Protein AF-A0A7W0YL42-F1 (afdb_monomer)

Nearest PDB structures (foldseek):
  8cht-assembly4_D  TM=3.951E-01  e=3.576E+00  Homo sapiens
  8chv-assembly1_A  TM=3.930E-01  e=3.775E+00  Homo sapiens
  7fe3-assembly1_A  TM=2.368E-01  e=8.503E+00  Flavobacterium johnsoniae UW101

Mean predicted aligned error: 8.15 Å

pLDDT: mean 76.89, std 14.45, range [30.22, 94.69]

Sequence (174 aa):
PRLLAFDDALGCPVENALAALEWTGAVGILLDDDMLHAARLTSETAAAVIERKSQDGRRFVYLGPRLDAPPMDVFEGAILFDEPGVKAVEFSQRAHALAHFLRATAGAGALLALLGRRAPELRHLRRWLGPIIQELDGPRPLVAGWFAASSAGCVFSSADREPTYRYIEVGLES

Solvent-accessible surface area (backbone atoms only — not comparable to full-atom values): 9782 Å² total; per-residue (Å²): 81,72,65,79,64,93,65,88,87,44,41,28,49,54,70,44,34,49,55,51,57,50,52,38,33,75,75,65,76,48,56,55,81,24,20,46,40,32,41,31,33,46,95,88,52,56,35,37,24,33,40,38,84,50,98,93,41,64,34,16,34,22,38,23,62,64,70,96,59,78,78,72,64,82,87,62,49,49,80,78,44,82,54,93,70,36,32,26,38,35,17,76,43,62,66,59,21,49,50,55,48,36,68,76,49,74,48,65,38,42,50,42,40,72,71,44,100,63,43,44,38,41,47,38,48,65,66,45,48,58,64,56,55,70,74,48,98,58,90,46,24,41,71,40,63,52,58,45,97,61,35,32,37,40,35,26,39,48,80,56,98,56,95,48,74,48,78,48,73,52,59,68,86,129

Foldseek 3Di:
DDDDDPPVLAFAQVVQVLVVLVVCVVVVNADQQWFWFKWHGDPVWTWTWTWDQDPVGIKIKIKIFDDPDDPPDPPAWDWPDDDHGMTITIGPDPVSSVVVRCVRVVRTNMDGPPPDPTGDGNNQCNVAVVVQVVPDPDGFGWRDKDTDPFKIKTWTADSDPDGDIDIDIDGPDD

Radius of gyration: 16.1 Å; Cα contacts (8 Å, |Δi|>4): 341; chains: 1; bounding box: 41×34×49 Å

Structure (mmCIF, N/CA/C/O backbone):
data_AF-A0A7W0YL42-F1
#
_entry.id   AF-A0A7W0YL42-F1
#
loop_
_atom_site.group_PDB
_atom_site.id
_atom_site.type_symbol
_atom_site.label_atom_id
_atom_site.label_alt_id
_atom_site.label_comp_id
_atom_site.label_asym_id
_atom_site.label_entity_id
_atom_site.label_seq_id
_atom_site.pdbx_PDB_ins_code
_atom_site.Cartn_x
_atom_site.Cartn_y
_atom_site.Cartn_z
_atom_site.occupancy
_atom_site.B_iso_or_equiv
_atom_site.auth_seq_id
_atom_site.auth_comp_id
_atom_site.auth_asym_id
_atom_site.auth_atom_id
_atom_site.pdbx_PDB_model_num
ATOM 1 N N . PRO A 1 1 ? 3.113 12.289 -2.530 1.00 30.22 1 PRO A N 1
ATOM 2 C CA . PRO A 1 1 ? 3.614 11.280 -1.564 1.00 30.22 1 PRO A CA 1
ATOM 3 C C . PRO A 1 1 ? 5.056 10.872 -1.893 1.00 30.22 1 PRO A C 1
ATOM 5 O O . PRO A 1 1 ? 5.307 10.458 -3.016 1.00 30.22 1 PRO A O 1
ATOM 8 N N . ARG A 1 2 ? 5.998 11.037 -0.953 1.00 36.31 2 ARG A N 1
ATOM 9 C CA . ARG A 1 2 ? 7.322 10.399 -1.009 1.00 36.31 2 ARG A CA 1
ATOM 10 C C . ARG A 1 2 ? 7.935 10.364 0.390 1.00 36.31 2 ARG A C 1
ATOM 12 O O . ARG A 1 2 ? 7.903 11.380 1.073 1.00 36.31 2 ARG A O 1
ATOM 19 N N . LEU A 1 3 ? 8.490 9.216 0.759 1.00 32.12 3 LEU A N 1
ATOM 20 C CA . LEU A 1 3 ? 9.760 9.051 1.469 1.00 32.12 3 LEU A CA 1
ATOM 21 C C . LEU A 1 3 ? 10.273 7.679 1.006 1.00 32.12 3 LEU A C 1
ATOM 23 O O . LEU A 1 3 ? 9.634 6.670 1.286 1.00 32.12 3 LEU A O 1
ATOM 27 N N . LEU A 1 4 ? 11.339 7.674 0.201 1.00 41.81 4 LEU A N 1
ATOM 28 C CA . LEU A 1 4 ? 12.067 6.459 -0.170 1.00 41.81 4 LEU A CA 1
ATOM 29 C C . LEU A 1 4 ? 13.031 6.113 0.968 1.00 41.81 4 LEU A C 1
ATOM 31 O O . LEU A 1 4 ? 13.615 7.020 1.567 1.00 41.81 4 LEU A O 1
ATOM 35 N N . ALA A 1 5 ? 13.222 4.823 1.237 1.00 33.94 5 ALA A N 1
ATOM 36 C CA . ALA A 1 5 ? 14.422 4.375 1.931 1.00 33.94 5 ALA A CA 1
ATOM 37 C C . ALA A 1 5 ? 15.628 4.562 0.992 1.00 33.94 5 ALA A C 1
ATOM 39 O O . ALA A 1 5 ? 15.501 4.391 -0.215 1.00 33.94 5 ALA A O 1
ATOM 40 N N . PHE A 1 6 ? 16.776 4.938 1.556 1.00 36.75 6 PHE A N 1
ATOM 41 C CA . PHE A 1 6 ? 17.991 5.390 0.859 1.00 36.75 6 PHE A CA 1
ATOM 42 C C . PHE A 1 6 ? 18.640 4.350 -0.080 1.00 36.75 6 PHE A C 1
ATOM 44 O O . PHE A 1 6 ? 19.539 4.706 -0.835 1.00 36.75 6 PHE A O 1
ATOM 51 N N . ASP A 1 7 ? 18.191 3.092 -0.065 1.00 44.59 7 ASP A N 1
ATOM 52 C CA . ASP A 1 7 ? 18.700 2.053 -0.963 1.00 44.59 7 ASP A CA 1
ATOM 53 C C . ASP A 1 7 ? 17.773 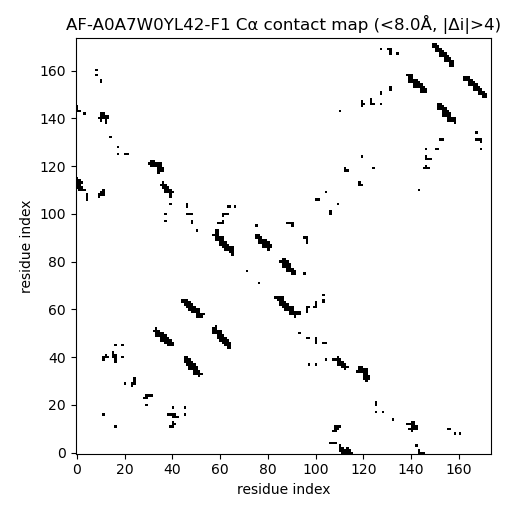1.903 -2.185 1.00 44.59 7 ASP A C 1
ATOM 55 O O . ASP A 1 7 ? 16.777 1.175 -2.175 1.00 44.59 7 ASP A O 1
ATOM 59 N N . ASP A 1 8 ? 18.098 2.664 -3.233 1.00 45.44 8 ASP A N 1
ATOM 60 C CA . ASP A 1 8 ? 17.352 2.868 -4.490 1.00 45.44 8 ASP A CA 1
ATOM 61 C C . ASP A 1 8 ? 17.235 1.606 -5.386 1.00 45.44 8 ASP A C 1
ATOM 63 O O . ASP A 1 8 ? 16.807 1.689 -6.535 1.00 45.44 8 ASP A O 1
ATOM 67 N N . ALA A 1 9 ? 17.576 0.416 -4.876 1.00 49.56 9 ALA A N 1
ATOM 68 C CA . ALA A 1 9 ? 17.421 -0.863 -5.579 1.00 49.56 9 ALA A CA 1
ATOM 69 C C . ALA A 1 9 ? 16.064 -1.564 -5.322 1.00 49.56 9 ALA A C 1
ATOM 71 O O . ALA A 1 9 ? 15.801 -2.621 -5.894 1.00 49.56 9 ALA A O 1
ATOM 72 N N . LEU A 1 10 ? 15.205 -1.018 -4.449 1.00 57.97 10 LEU A N 1
ATOM 73 C CA . LEU A 1 10 ? 14.051 -1.730 -3.872 1.00 57.97 10 LEU A CA 1
ATOM 74 C C . LEU A 1 10 ? 12.746 -0.915 -3.934 1.00 57.97 10 LEU A C 1
ATOM 76 O O . LEU A 1 10 ? 12.130 -0.628 -2.905 1.00 57.97 10 LEU A O 1
ATOM 80 N N . GLY A 1 11 ? 12.291 -0.526 -5.127 1.00 58.28 11 GLY A N 1
ATOM 81 C CA . GLY A 1 11 ? 10.903 -0.062 -5.276 1.00 58.28 11 GLY A CA 1
ATOM 82 C C . GLY A 1 11 ? 9.885 -1.174 -4.953 1.00 58.28 11 GLY A C 1
ATOM 83 O O . GLY A 1 11 ? 10.240 -2.327 -4.706 1.00 58.28 11 GLY A O 1
ATOM 84 N N . CYS A 1 12 ? 8.594 -0.841 -4.932 1.00 66.25 12 CYS A N 1
ATOM 85 C CA . CYS A 1 12 ? 7.553 -1.802 -4.546 1.00 66.25 12 CYS A CA 1
ATOM 86 C C . CYS A 1 12 ? 7.215 -2.768 -5.704 1.00 66.25 12 CYS A C 1
ATOM 88 O O . CYS A 1 12 ? 6.941 -2.278 -6.806 1.00 66.25 12 CYS A O 1
ATOM 90 N N . PRO A 1 13 ? 7.191 -4.105 -5.495 1.00 68.06 13 PRO A N 1
ATOM 91 C CA . PRO A 1 13 ? 6.757 -5.064 -6.512 1.00 68.06 13 PRO A CA 1
ATOM 92 C C . PRO A 1 13 ? 5.223 -5.043 -6.629 1.00 68.06 13 PRO A C 1
ATOM 94 O O . PRO A 1 13 ? 4.507 -5.751 -5.919 1.00 68.06 13 PRO A O 1
ATOM 97 N N . VAL A 1 14 ? 4.712 -4.178 -7.508 1.00 67.94 14 VAL A N 1
ATOM 98 C CA . VAL A 1 14 ? 3.285 -3.803 -7.570 1.00 67.94 14 VAL A CA 1
ATOM 99 C C . VAL A 1 14 ? 2.357 -4.971 -7.903 1.00 67.94 14 VAL A C 1
ATOM 101 O O . VAL A 1 14 ? 1.228 -4.999 -7.428 1.00 67.94 14 VAL A O 1
ATOM 104 N N . GLU A 1 15 ? 2.812 -5.957 -8.668 1.00 66.44 15 GLU A N 1
ATOM 105 C CA . GLU A 1 15 ? 2.007 -7.136 -9.019 1.00 66.44 15 GLU A CA 1
ATOM 106 C C . GLU A 1 15 ? 1.570 -7.907 -7.761 1.00 66.44 15 GLU A C 1
ATOM 108 O O . GLU A 1 15 ? 0.381 -8.152 -7.547 1.00 66.44 15 GLU A O 1
ATOM 113 N N . ASN A 1 16 ? 2.517 -8.167 -6.853 1.00 61.38 16 ASN A N 1
ATOM 114 C CA . ASN A 1 16 ? 2.242 -8.784 -5.551 1.00 61.38 16 ASN A CA 1
ATOM 115 C C . ASN A 1 16 ? 1.389 -7.863 -4.667 1.00 61.38 16 ASN A C 1
ATOM 117 O O . ASN A 1 16 ? 0.578 -8.324 -3.861 1.00 61.38 16 ASN A O 1
ATOM 121 N N . ALA A 1 17 ? 1.557 -6.550 -4.833 1.00 62.75 17 ALA A N 1
ATOM 122 C CA . ALA A 1 17 ? 0.775 -5.553 -4.126 1.00 62.75 17 ALA A CA 1
ATOM 123 C C . ALA A 1 17 ? -0.703 -5.562 -4.518 1.00 62.75 17 ALA A C 1
ATOM 125 O O . ALA A 1 17 ? -1.584 -5.516 -3.661 1.00 62.75 17 ALA A O 1
ATOM 126 N N . LEU A 1 18 ? -0.989 -5.666 -5.809 1.00 65.38 18 LEU A N 1
ATOM 127 C CA . LEU A 1 18 ? -2.354 -5.692 -6.301 1.00 65.38 18 LEU A CA 1
ATOM 128 C C . LEU A 1 18 ? -3.071 -6.972 -5.856 1.00 65.38 18 LEU A C 1
ATOM 130 O O . LEU A 1 18 ? -4.138 -6.881 -5.252 1.00 65.38 18 LEU A O 1
ATOM 134 N N . ALA A 1 19 ? -2.435 -8.135 -6.026 1.00 61.62 19 ALA A N 1
ATOM 135 C CA . ALA A 1 19 ? -3.014 -9.422 -5.640 1.00 61.62 19 ALA A CA 1
ATOM 136 C C . ALA A 1 19 ? -3.382 -9.482 -4.143 1.00 61.62 19 ALA A C 1
ATOM 138 O O . ALA A 1 19 ? -4.457 -9.954 -3.769 1.00 61.62 19 ALA A O 1
ATOM 139 N N . ALA A 1 20 ? -2.526 -8.945 -3.268 1.00 61.09 20 ALA A N 1
ATOM 140 C CA . ALA A 1 20 ? -2.810 -8.893 -1.837 1.00 61.09 20 ALA A CA 1
ATOM 141 C C . ALA A 1 20 ? -3.942 -7.905 -1.488 1.00 61.09 20 ALA A C 1
ATOM 143 O O . ALA A 1 20 ? -4.775 -8.202 -0.627 1.00 61.09 20 ALA A O 1
ATOM 144 N N . LEU A 1 21 ? -4.021 -6.746 -2.154 1.00 67.25 21 LEU A N 1
ATOM 145 C CA . LEU A 1 21 ? -5.122 -5.787 -1.969 1.00 67.25 21 LEU A CA 1
ATOM 146 C C . LEU A 1 21 ? -6.466 -6.321 -2.486 1.00 67.25 21 LEU A C 1
ATOM 148 O O . LEU A 1 21 ? -7.518 -5.973 -1.942 1.00 67.25 21 LEU A O 1
ATOM 152 N N . GLU A 1 22 ? -6.449 -7.143 -3.530 1.00 68.19 22 GLU A N 1
ATOM 153 C CA . GLU A 1 22 ? -7.633 -7.811 -4.072 1.00 68.19 22 GLU A CA 1
ATOM 154 C C . GLU A 1 22 ? -8.118 -8.922 -3.141 1.00 68.19 22 GLU A C 1
ATOM 156 O O . GLU A 1 22 ? -9.288 -8.927 -2.756 1.00 68.19 22 GLU A O 1
ATOM 161 N N . TRP A 1 23 ? -7.215 -9.800 -2.689 1.00 61.41 23 TRP A N 1
ATOM 162 C CA . TRP A 1 23 ? -7.553 -10.873 -1.751 1.00 61.41 23 TRP A CA 1
ATOM 163 C C . TRP A 1 23 ? -8.128 -10.328 -0.438 1.00 61.41 23 TRP A C 1
ATOM 165 O O . TRP A 1 23 ? -9.189 -10.762 0.006 1.00 61.41 23 TRP A O 1
ATOM 175 N N . THR A 1 24 ? -7.478 -9.320 0.152 1.00 65.62 24 THR A N 1
ATOM 176 C CA . THR A 1 24 ? -7.956 -8.671 1.389 1.00 65.62 24 THR A CA 1
ATOM 177 C C . THR A 1 24 ? -9.284 -7.930 1.209 1.00 65.62 24 THR A C 1
ATOM 179 O O . THR A 1 24 ? -10.049 -7.805 2.167 1.00 65.62 24 THR A O 1
ATOM 182 N N . GLY A 1 25 ? -9.586 -7.464 -0.007 1.00 68.44 25 GLY A N 1
ATOM 183 C CA . GLY A 1 25 ? -10.913 -6.968 -0.368 1.00 68.44 25 GLY A CA 1
ATOM 184 C C . GLY A 1 25 ? -11.958 -8.084 -0.391 1.00 68.44 25 GLY A C 1
ATOM 185 O O . GLY A 1 25 ? -13.022 -7.936 0.203 1.00 68.44 25 GLY A O 1
ATOM 186 N N . ALA A 1 26 ? -11.635 -9.226 -1.005 1.00 62.84 26 ALA A N 1
ATOM 187 C CA . ALA A 1 26 ? -12.538 -10.372 -1.113 1.00 62.84 26 ALA A CA 1
ATOM 188 C C . ALA A 1 26 ? -12.928 -10.971 0.251 1.00 62.84 26 ALA A C 1
ATOM 190 O O . ALA A 1 26 ? -14.069 -11.390 0.430 1.00 62.84 26 ALA A O 1
ATOM 191 N N . VAL A 1 27 ? -12.016 -10.966 1.231 1.00 67.50 27 VAL A N 1
ATOM 192 C CA . VAL A 1 27 ? -12.299 -11.420 2.608 1.00 67.50 27 VAL A CA 1
ATOM 193 C C . VAL A 1 27 ? -12.904 -10.330 3.509 1.00 67.50 27 VAL A C 1
ATOM 195 O O . VAL A 1 27 ? -13.103 -10.554 4.700 1.00 67.50 27 VAL A O 1
ATOM 198 N N . GLY A 1 28 ? -13.201 -9.143 2.967 1.00 72.75 28 GLY A N 1
ATOM 199 C CA . GLY A 1 28 ? -13.890 -8.059 3.679 1.00 72.75 28 GLY A CA 1
ATOM 200 C C . GLY A 1 28 ? -13.025 -7.258 4.658 1.00 72.75 28 GLY A C 1
ATOM 201 O O . GLY A 1 28 ? -13.554 -6.454 5.424 1.00 72.75 28 GLY A O 1
ATOM 202 N N . ILE A 1 29 ? -11.701 -7.441 4.642 1.00 76.81 29 ILE A N 1
ATOM 203 C CA . ILE A 1 29 ? -10.782 -6.703 5.522 1.00 76.81 29 ILE A CA 1
ATOM 204 C C . ILE A 1 29 ? -10.611 -5.261 5.025 1.00 76.81 29 ILE A C 1
ATOM 206 O O . ILE A 1 29 ? -10.634 -4.327 5.832 1.00 76.81 29 ILE A O 1
ATOM 210 N N . LEU A 1 30 ? -10.474 -5.070 3.707 1.00 83.62 30 LEU A N 1
ATOM 211 C CA . LEU A 1 30 ? -10.271 -3.764 3.072 1.00 83.62 30 LEU A CA 1
ATOM 212 C C . LEU A 1 30 ? -11.489 -3.322 2.254 1.00 83.62 30 LEU A C 1
ATOM 214 O O . LEU A 1 30 ? -11.890 -4.005 1.310 1.00 83.62 30 LEU A O 1
ATOM 218 N N . LEU A 1 31 ? -12.018 -2.138 2.560 1.00 87.50 31 LEU A N 1
ATOM 219 C CA . LEU A 1 31 ? -13.160 -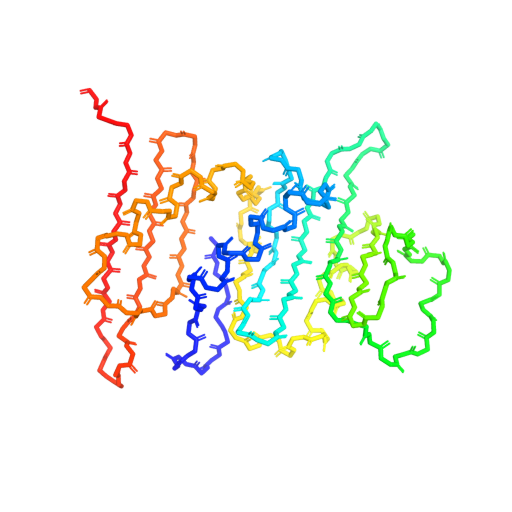1.535 1.874 1.00 87.50 31 LEU A CA 1
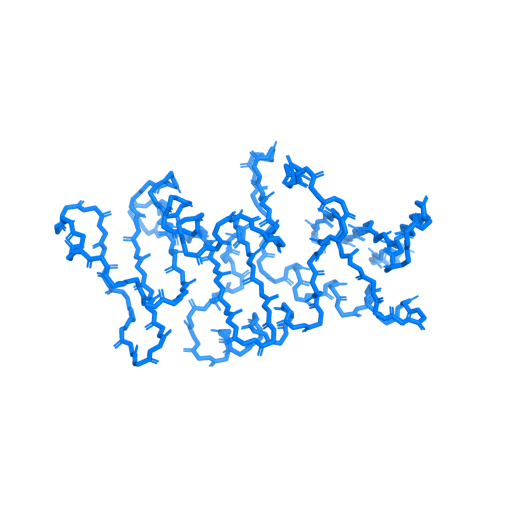ATOM 220 C C . LEU A 1 31 ? -12.696 -0.549 0.795 1.00 87.50 31 LEU A C 1
ATOM 222 O O . LEU A 1 31 ? -11.629 0.047 0.894 1.00 87.50 31 LEU A O 1
ATOM 226 N N . ASP A 1 32 ? -13.521 -0.335 -0.227 1.00 88.50 32 ASP A N 1
ATOM 227 C CA . ASP A 1 32 ? -13.202 0.557 -1.354 1.00 88.50 32 ASP A CA 1
ATOM 228 C C . ASP A 1 32 ? -12.913 2.008 -0.942 1.00 88.50 32 ASP A C 1
ATOM 230 O O . ASP A 1 32 ? -12.076 2.682 -1.552 1.00 88.50 32 ASP A O 1
ATOM 234 N N . ASP A 1 33 ? -13.588 2.459 0.112 1.00 90.62 33 ASP A N 1
ATOM 235 C CA . ASP A 1 33 ? -13.532 3.819 0.645 1.00 90.62 33 ASP A CA 1
ATOM 236 C C . ASP A 1 33 ? -12.395 4.013 1.663 1.00 90.62 33 ASP A C 1
ATOM 238 O O . ASP A 1 33 ? -12.172 5.131 2.140 1.00 90.62 33 ASP A O 1
ATOM 242 N N . ASP A 1 34 ? -11.671 2.942 2.003 1.00 91.00 34 ASP A N 1
ATOM 243 C CA . ASP A 1 34 ? -10.505 3.030 2.873 1.00 91.00 34 ASP A CA 1
ATOM 244 C C . ASP A 1 34 ? -9.371 3.782 2.160 1.00 91.00 34 ASP A C 1
ATOM 246 O O . ASP A 1 34 ? -9.136 3.624 0.958 1.00 91.00 34 ASP A O 1
ATOM 250 N N . MET A 1 35 ? -8.633 4.602 2.910 1.00 90.88 35 MET A N 1
ATOM 251 C CA . MET A 1 35 ? -7.516 5.389 2.378 1.00 90.88 35 MET A CA 1
ATOM 252 C C . MET A 1 35 ? -6.183 4.717 2.724 1.00 90.88 35 MET A C 1
ATOM 254 O O . MET A 1 35 ? -5.895 4.502 3.900 1.00 90.88 35 MET A O 1
ATOM 258 N N . LEU A 1 36 ? -5.344 4.416 1.729 1.00 87.94 36 LEU A N 1
ATOM 259 C CA . LEU A 1 36 ? -4.089 3.681 1.933 1.00 87.94 36 LEU A CA 1
ATOM 260 C C . LEU A 1 36 ? -2.940 4.601 2.370 1.00 87.94 36 LEU A C 1
ATOM 262 O O . LEU A 1 36 ? -2.437 5.416 1.595 1.00 87.94 36 LEU A O 1
ATOM 266 N N . HIS A 1 37 ? -2.487 4.444 3.612 1.00 87.44 37 HIS A N 1
ATOM 267 C CA . HIS A 1 37 ? -1.404 5.236 4.203 1.00 87.44 37 HIS A CA 1
ATOM 268 C C . HIS A 1 37 ? -0.032 4.596 4.075 1.00 87.44 37 HIS A C 1
ATOM 270 O O . HIS A 1 37 ? 0.958 5.315 3.932 1.00 87.44 37 HIS A O 1
ATOM 276 N N . ALA A 1 38 ? 0.024 3.272 4.146 1.00 85.06 38 ALA A N 1
ATOM 277 C CA . ALA A 1 38 ? 1.246 2.509 3.978 1.00 85.06 38 ALA A CA 1
ATOM 278 C C . ALA A 1 38 ? 0.932 1.152 3.357 1.00 85.06 38 ALA A C 1
ATOM 280 O O . ALA A 1 38 ? -0.090 0.555 3.687 1.00 85.06 38 ALA A O 1
ATOM 281 N N . ALA A 1 39 ? 1.816 0.655 2.502 1.00 82.19 39 ALA A N 1
ATOM 282 C CA . ALA A 1 39 ? 1.767 -0.720 2.031 1.00 82.19 39 ALA A CA 1
ATOM 283 C C . ALA A 1 39 ? 3.174 -1.240 1.771 1.00 82.19 39 ALA A C 1
ATOM 285 O O . ALA A 1 39 ? 4.019 -0.538 1.217 1.00 82.19 39 ALA A O 1
ATOM 286 N N . ARG A 1 40 ? 3.410 -2.489 2.155 1.00 78.44 40 ARG A N 1
ATOM 287 C CA . ARG A 1 40 ? 4.551 -3.285 1.720 1.00 78.44 40 ARG A CA 1
ATOM 288 C C . ARG A 1 40 ? 4.017 -4.661 1.409 1.00 78.44 40 ARG A C 1
ATOM 290 O O . ARG A 1 40 ? 3.527 -5.352 2.296 1.00 78.44 40 ARG A O 1
ATOM 297 N N . LEU A 1 41 ? 4.109 -5.035 0.150 1.00 68.06 41 LEU A N 1
ATOM 298 C CA . LEU A 1 41 ? 3.557 -6.279 -0.339 1.00 68.06 41 LEU A CA 1
ATOM 299 C C . LEU A 1 41 ? 4.696 -6.992 -1.057 1.00 68.06 41 LEU A C 1
ATOM 301 O O . LEU A 1 41 ? 5.326 -6.435 -1.950 1.00 68.06 41 LEU A O 1
ATOM 305 N N . THR A 1 42 ? 5.037 -8.172 -0.558 1.00 63.19 42 THR A N 1
ATOM 306 C CA . THR A 1 42 ? 6.091 -9.044 -1.083 1.00 63.19 42 THR A CA 1
ATOM 307 C C . THR A 1 42 ? 5.462 -10.377 -1.477 1.00 63.19 42 THR A C 1
ATOM 309 O O . THR A 1 42 ? 4.286 -10.604 -1.203 1.00 63.19 42 THR A O 1
ATOM 312 N N . SER A 1 43 ? 6.227 -11.266 -2.106 1.00 56.88 43 SER A N 1
ATOM 313 C CA . SER A 1 43 ? 5.755 -12.615 -2.447 1.00 56.88 43 SER A CA 1
ATOM 314 C C . SER A 1 43 ? 5.394 -13.463 -1.220 1.00 56.88 43 SER A C 1
ATOM 316 O O . SER A 1 43 ? 4.605 -14.392 -1.340 1.00 56.88 43 SER A O 1
ATOM 318 N N . GLU A 1 44 ? 5.962 -13.155 -0.050 1.00 58.62 44 GLU A N 1
ATOM 319 C CA . GLU A 1 44 ? 5.835 -13.980 1.162 1.00 58.62 44 GLU A CA 1
ATOM 320 C C . GLU A 1 44 ? 5.026 -13.308 2.275 1.00 58.62 44 GLU A C 1
ATOM 322 O O . GLU A 1 44 ? 4.388 -13.980 3.081 1.00 58.62 44 GLU A O 1
ATOM 327 N N . THR A 1 45 ? 5.056 -11.975 2.349 1.00 60.44 45 THR A N 1
ATOM 328 C CA . THR A 1 45 ? 4.392 -11.214 3.414 1.00 60.44 45 THR A CA 1
ATOM 329 C C . THR A 1 45 ? 3.753 -9.937 2.891 1.00 60.44 45 THR A C 1
ATOM 331 O O . THR A 1 45 ? 4.280 -9.258 2.002 1.00 60.44 45 THR A O 1
A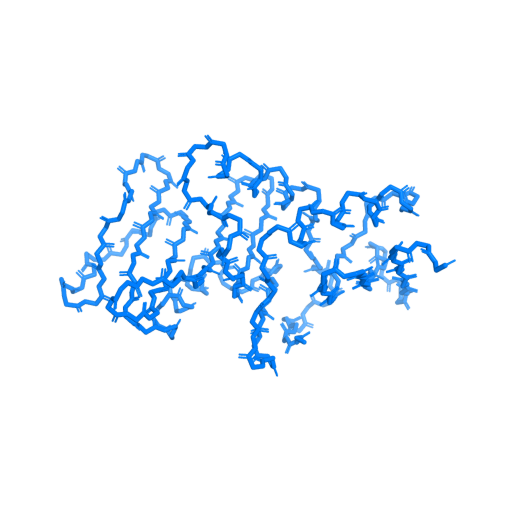TOM 334 N N . ALA A 1 46 ? 2.622 -9.589 3.495 1.00 74.75 46 ALA A N 1
ATOM 335 C CA . ALA A 1 46 ? 1.860 -8.394 3.196 1.00 74.75 46 ALA A CA 1
ATOM 336 C C . ALA A 1 46 ? 1.649 -7.580 4.473 1.00 74.75 46 ALA A C 1
ATOM 338 O O . ALA A 1 46 ? 1.276 -8.134 5.504 1.00 74.75 46 ALA A O 1
ATOM 339 N N . ALA A 1 47 ? 1.872 -6.271 4.399 1.00 81.69 47 ALA A N 1
ATOM 340 C CA . ALA A 1 47 ? 1.500 -5.328 5.439 1.00 81.69 47 ALA A CA 1
ATOM 341 C C . ALA A 1 47 ? 0.870 -4.073 4.823 1.00 81.69 47 ALA A C 1
ATOM 343 O O . ALA A 1 47 ? 1.296 -3.608 3.763 1.00 81.69 47 ALA A O 1
ATOM 344 N N . ALA A 1 48 ? -0.117 -3.498 5.502 1.00 87.19 48 ALA A N 1
ATOM 345 C CA . ALA A 1 48 ? -0.789 -2.275 5.095 1.00 87.19 48 ALA A CA 1
ATOM 346 C C . ALA A 1 48 ? -1.248 -1.449 6.303 1.00 87.19 48 ALA A C 1
ATOM 348 O O . ALA A 1 48 ? -1.513 -1.981 7.380 1.00 87.19 48 ALA A O 1
ATOM 349 N N . VAL A 1 49 ? -1.369 -0.138 6.097 1.00 89.12 49 VAL A N 1
ATOM 350 C CA . VAL A 1 49 ? -2.064 0.781 7.001 1.00 89.12 49 VAL A CA 1
ATOM 351 C C . VAL A 1 49 ? -3.129 1.511 6.211 1.00 89.12 49 VAL A C 1
ATOM 353 O O . VAL A 1 49 ? -2.802 2.207 5.247 1.00 89.12 49 VAL A O 1
ATOM 356 N N . ILE A 1 50 ? -4.379 1.398 6.646 1.00 91.00 50 ILE A N 1
ATOM 357 C CA . ILE A 1 50 ? -5.500 2.129 6.056 1.00 91.00 50 ILE A CA 1
ATOM 358 C C . ILE A 1 50 ? -6.148 3.077 7.056 1.00 91.00 50 ILE A C 1
ATOM 360 O O . ILE A 1 50 ? -6.060 2.882 8.264 1.00 91.00 50 ILE A O 1
ATOM 364 N N . GLU A 1 51 ? -6.787 4.121 6.547 1.00 92.81 51 GLU A N 1
ATOM 365 C CA . GLU A 1 51 ? -7.698 4.981 7.294 1.00 92.81 51 GLU A CA 1
ATOM 366 C C . GLU A 1 51 ? -9.125 4.670 6.865 1.00 92.81 51 GLU A C 1
ATOM 368 O O . GLU A 1 51 ? -9.457 4.775 5.684 1.00 92.81 51 GLU A O 1
ATOM 373 N N . ARG A 1 52 ? -9.961 4.344 7.848 1.00 91.81 52 ARG A N 1
ATOM 374 C CA . ARG A 1 52 ? -11.390 4.112 7.693 1.00 91.81 52 ARG A CA 1
ATOM 375 C C . ARG A 1 52 ? -12.167 5.229 8.372 1.00 91.81 52 ARG A C 1
ATOM 377 O O . ARG A 1 52 ? -11.880 5.612 9.509 1.00 91.81 52 ARG A O 1
ATOM 384 N N . LYS A 1 53 ? -13.176 5.755 7.682 1.00 89.50 53 LYS A N 1
ATOM 385 C CA . LYS A 1 53 ? -14.145 6.672 8.291 1.00 89.50 53 LYS A CA 1
ATOM 386 C C . LYS A 1 53 ? -15.186 5.856 9.054 1.00 89.50 53 LYS A C 1
ATOM 388 O O . LYS A 1 53 ? -15.772 4.935 8.496 1.00 89.50 53 LYS A O 1
ATOM 393 N N . SER A 1 54 ? -15.426 6.220 10.307 1.00 82.94 54 SER A N 1
ATOM 394 C CA . SER A 1 54 ? -16.471 5.653 11.162 1.00 82.94 54 SER A CA 1
ATOM 395 C C . SER A 1 54 ? -17.351 6.767 11.736 1.00 82.94 54 SER A C 1
ATOM 397 O O . SER A 1 54 ? -17.025 7.951 11.602 1.00 82.94 54 SER A O 1
ATOM 399 N N . GLN A 1 55 ? -18.454 6.394 12.390 1.00 80.81 55 GLN A N 1
ATOM 400 C CA . GLN A 1 55 ? -19.327 7.347 13.089 1.00 80.81 55 GLN A CA 1
ATOM 401 C C . GLN A 1 55 ? -18.577 8.109 14.197 1.00 80.81 55 GLN A C 1
ATOM 403 O O . GLN A 1 55 ? -18.808 9.301 14.377 1.00 80.81 55 GLN A O 1
ATOM 408 N N . ASP A 1 56 ? -17.600 7.463 14.842 1.00 82.12 56 ASP A N 1
ATOM 409 C CA . ASP A 1 56 ? -16.787 8.030 15.928 1.00 82.12 56 ASP A CA 1
ATOM 410 C C . ASP A 1 56 ? -15.532 8.772 15.434 1.00 82.12 56 ASP A C 1
ATOM 412 O O . ASP A 1 56 ? -14.637 9.108 16.210 1.00 82.12 56 ASP A O 1
ATOM 416 N N . GLY A 1 57 ? -15.427 9.006 14.123 1.00 85.88 57 GLY A N 1
ATOM 417 C CA . GLY A 1 57 ? -14.277 9.644 13.494 1.00 85.88 57 GLY A CA 1
ATOM 418 C C . GLY A 1 57 ? -13.394 8.669 12.719 1.00 85.88 57 GLY A C 1
ATOM 419 O O . GLY A 1 57 ? -13.843 7.639 12.213 1.00 85.88 57 GLY A O 1
ATOM 420 N N . ARG A 1 58 ? -12.126 9.040 12.539 1.00 89.88 58 ARG A N 1
ATOM 421 C CA . ARG A 1 58 ? -11.175 8.284 11.713 1.00 89.88 58 ARG A CA 1
ATOM 422 C C . ARG A 1 58 ? -10.513 7.192 12.541 1.00 89.88 58 ARG A C 1
ATOM 424 O O . ARG A 1 58 ? -10.031 7.462 13.638 1.00 89.88 58 ARG A O 1
ATOM 431 N N . ARG A 1 59 ? -10.451 5.991 11.981 1.00 91.56 59 ARG A N 1
ATOM 432 C CA . ARG A 1 59 ? -9.763 4.834 12.552 1.00 91.56 59 ARG A CA 1
ATOM 433 C C . ARG A 1 59 ? -8.650 4.396 11.619 1.00 91.56 59 ARG A C 1
ATOM 435 O O . ARG A 1 59 ? -8.800 4.478 10.403 1.00 91.56 59 ARG A O 1
ATOM 442 N N . PHE A 1 60 ? -7.532 3.963 12.184 1.00 90.31 60 PHE A N 1
ATOM 443 C CA . PHE A 1 60 ? -6.358 3.556 11.420 1.00 90.31 60 PHE A CA 1
ATOM 444 C C . PHE A 1 60 ? -6.093 2.080 11.657 1.00 90.31 60 PHE A C 1
ATOM 446 O O . PHE A 1 60 ? -5.805 1.688 12.779 1.00 90.31 60 PHE A O 1
ATOM 453 N N . VAL A 1 61 ? -6.188 1.263 10.617 1.00 89.44 61 VAL A N 1
ATOM 454 C CA . VAL A 1 61 ? -6.032 -0.187 10.736 1.00 89.44 61 VAL A CA 1
ATOM 455 C C . VAL A 1 61 ? -4.671 -0.580 10.195 1.00 89.44 61 VAL A C 1
ATOM 457 O O . VAL A 1 61 ? -4.377 -0.323 9.030 1.00 89.44 61 VAL A O 1
ATOM 460 N N . TYR A 1 62 ? -3.851 -1.203 11.035 1.00 89.00 62 TYR A N 1
ATOM 461 C CA . TYR A 1 62 ? -2.698 -1.977 10.595 1.00 89.00 62 TYR A CA 1
ATOM 462 C C . TYR A 1 62 ? -3.160 -3.396 10.273 1.00 89.00 62 TYR A C 1
ATOM 464 O O . TYR A 1 62 ? -3.833 -4.016 11.090 1.00 89.00 62 TYR A O 1
ATOM 472 N N . LEU A 1 63 ? -2.761 -3.910 9.116 1.00 87.06 63 LEU A N 1
ATOM 473 C CA . LEU A 1 63 ? -2.868 -5.310 8.727 1.00 87.06 63 LEU A CA 1
ATOM 474 C C . LEU A 1 63 ? -1.459 -5.802 8.417 1.00 87.06 63 LEU A C 1
ATOM 476 O O . LEU A 1 63 ? -0.765 -5.161 7.634 1.00 87.06 63 LEU A O 1
ATOM 480 N N . GLY A 1 64 ? -1.027 -6.924 8.980 1.00 84.06 64 GLY A N 1
ATOM 481 C CA . GLY A 1 64 ? 0.266 -7.495 8.616 1.00 84.06 64 GLY A CA 1
ATOM 482 C C . GLY A 1 64 ? 0.673 -8.686 9.471 1.00 84.06 64 GLY A C 1
ATOM 483 O O . GLY A 1 64 ? -0.173 -9.233 10.182 1.00 84.06 64 GLY A O 1
ATOM 484 N N . PRO A 1 65 ? 1.947 -9.112 9.419 1.00 79.81 65 PRO A N 1
ATOM 485 C CA . PRO A 1 65 ? 2.401 -10.269 10.169 1.00 79.81 65 PRO A CA 1
ATOM 486 C C . PRO A 1 65 ? 2.205 -10.074 11.669 1.00 79.81 65 PRO A C 1
ATOM 488 O O . PRO A 1 65 ? 2.263 -8.953 12.199 1.00 79.81 65 PRO A O 1
ATOM 491 N N . ARG A 1 66 ? 1.999 -11.197 12.359 1.00 76.81 66 ARG A N 1
ATOM 492 C CA . ARG A 1 66 ? 2.048 -11.234 13.819 1.00 76.81 66 ARG A CA 1
ATOM 493 C C . ARG A 1 66 ? 3.453 -10.841 14.260 1.00 76.81 66 ARG A C 1
ATOM 495 O O . ARG A 1 66 ? 4.435 -11.419 13.812 1.00 76.81 66 ARG A O 1
ATOM 502 N N . LEU A 1 67 ? 3.533 -9.834 15.120 1.00 71.31 67 LEU A N 1
ATOM 503 C CA . LEU A 1 67 ? 4.773 -9.461 15.782 1.00 71.31 67 LEU A CA 1
ATOM 504 C C . LEU A 1 67 ? 4.867 -10.257 17.082 1.00 71.31 67 LEU A C 1
ATOM 506 O O . LEU A 1 67 ? 3.932 -10.198 17.878 1.00 71.31 67 LEU A O 1
ATOM 510 N N . ASP A 1 68 ? 6.000 -10.911 17.338 1.00 61.88 68 ASP A N 1
ATOM 511 C CA . ASP A 1 68 ? 6.275 -11.662 18.582 1.00 61.88 68 ASP A CA 1
ATOM 512 C C . ASP A 1 68 ? 6.472 -10.747 19.816 1.00 61.88 68 ASP A C 1
ATOM 514 O O . ASP A 1 68 ? 7.111 -11.098 20.805 1.00 61.88 68 ASP A O 1
ATOM 518 N N . ALA A 1 69 ? 5.961 -9.519 19.745 1.00 52.91 69 ALA A N 1
ATOM 519 C CA . ALA A 1 69 ? 6.078 -8.499 20.770 1.00 52.91 69 ALA A CA 1
ATOM 520 C C . ALA A 1 69 ? 5.163 -8.795 21.969 1.00 52.91 69 ALA A C 1
ATOM 522 O O . ALA A 1 69 ? 4.112 -9.415 21.778 1.00 52.91 69 ALA A O 1
ATOM 523 N N . PRO A 1 70 ? 5.488 -8.278 23.175 1.00 47.44 70 PRO A N 1
ATOM 524 C CA . PRO A 1 70 ? 4.538 -8.285 24.279 1.00 47.44 70 PRO A CA 1
ATOM 525 C C . PRO A 1 70 ? 3.199 -7.699 23.804 1.00 47.44 70 PRO A C 1
ATOM 527 O O . PRO A 1 70 ? 3.215 -6.793 22.960 1.00 47.44 70 PRO A O 1
ATOM 530 N N . PRO A 1 71 ? 2.059 -8.231 24.286 1.00 51.56 71 PRO A N 1
ATOM 531 C CA . PRO A 1 71 ? 0.742 -7.757 23.883 1.00 51.56 71 PRO A CA 1
ATOM 532 C C . PRO A 1 71 ? 0.715 -6.236 24.009 1.00 51.56 71 PRO A C 1
ATOM 534 O O . PRO A 1 71 ? 1.155 -5.705 25.030 1.00 51.56 71 PRO A O 1
ATOM 537 N N . MET A 1 72 ? 0.275 -5.556 22.941 1.00 55.56 72 MET A N 1
ATOM 538 C CA . MET A 1 72 ? 0.033 -4.112 22.979 1.00 55.56 72 MET A CA 1
ATOM 539 C C . MET A 1 72 ? -0.679 -3.777 24.277 1.00 55.56 72 MET A C 1
ATOM 541 O O . MET A 1 72 ? -1.584 -4.513 24.686 1.00 55.56 72 MET A O 1
ATOM 545 N N . ASP A 1 73 ? -0.286 -2.668 24.890 1.00 55.59 73 ASP A N 1
ATOM 546 C CA . ASP A 1 73 ? -1.068 -2.139 25.986 1.00 55.59 73 ASP A CA 1
ATOM 547 C C . ASP A 1 73 ? -2.515 -1.979 25.491 1.00 55.59 73 ASP A C 1
ATOM 549 O O . ASP A 1 73 ? -2.761 -1.466 24.393 1.00 55.59 73 ASP A O 1
ATOM 553 N N . VAL A 1 74 ? -3.473 -2.497 26.260 1.00 48.75 74 VAL A N 1
ATOM 554 C CA . VAL A 1 74 ? -4.886 -2.673 25.859 1.00 48.75 74 VAL A CA 1
ATOM 555 C C . VAL A 1 74 ? -5.542 -1.330 25.486 1.00 48.75 74 VAL A C 1
ATOM 557 O O . VAL A 1 74 ? -6.600 -1.285 24.862 1.00 48.75 74 VAL A O 1
ATOM 560 N N . PHE A 1 75 ? -4.881 -0.223 25.822 1.00 51.12 75 PHE A N 1
ATOM 561 C CA . PHE A 1 75 ? -5.291 1.146 25.549 1.00 51.12 75 PHE A CA 1
ATOM 562 C C . PHE A 1 75 ? -4.925 1.678 24.154 1.00 51.12 75 PHE A C 1
ATOM 564 O O . PHE A 1 75 ? -5.452 2.723 23.770 1.00 51.12 75 PHE A O 1
ATOM 571 N N . GLU A 1 76 ? -4.061 1.009 23.380 1.00 65.12 76 GLU A N 1
ATOM 572 C CA . GLU A 1 76 ? -3.575 1.573 22.110 1.00 65.12 76 GLU A CA 1
ATOM 573 C C . GLU A 1 76 ? -4.340 1.104 20.865 1.00 65.12 76 GLU A C 1
ATOM 575 O O . GLU A 1 76 ? -4.443 1.883 19.912 1.00 65.12 76 GLU A O 1
ATOM 580 N N . GLY A 1 77 ? -4.947 -0.090 20.864 1.00 72.69 77 GLY A N 1
ATOM 581 C CA . GLY A 1 77 ? -5.699 -0.558 19.697 1.00 72.69 77 GLY A CA 1
ATOM 582 C C . GLY A 1 77 ? -6.603 -1.777 19.906 1.00 72.69 77 GLY A C 1
ATOM 583 O O . GLY A 1 77 ? -6.347 -2.631 20.752 1.00 72.69 77 GLY A O 1
ATOM 584 N N . ALA A 1 78 ? -7.668 -1.860 19.105 1.00 84.88 78 ALA A N 1
ATOM 585 C CA . ALA A 1 78 ? -8.645 -2.947 19.110 1.00 84.88 78 ALA A CA 1
ATOM 586 C C . ALA A 1 78 ? -8.298 -4.005 18.051 1.00 84.88 78 ALA A C 1
ATOM 588 O O . ALA A 1 78 ? -8.005 -3.677 16.902 1.00 84.88 78 ALA A O 1
ATOM 589 N N . ILE A 1 79 ? -8.332 -5.288 18.414 1.00 86.12 79 ILE A N 1
ATOM 590 C CA . ILE A 1 79 ? -8.065 -6.382 17.470 1.00 86.12 79 ILE A CA 1
ATOM 591 C C . ILE A 1 79 ? -9.294 -6.580 16.576 1.00 86.12 79 ILE A C 1
ATOM 593 O O . ILE A 1 79 ? -10.382 -6.847 17.079 1.00 86.12 79 ILE A O 1
ATOM 597 N N . LEU A 1 80 ? -9.105 -6.477 15.258 1.00 84.25 80 LEU A N 1
ATOM 598 C CA . LEU A 1 80 ? -10.145 -6.746 14.257 1.00 84.25 80 LEU A CA 1
ATOM 599 C C . LEU A 1 80 ? -10.035 -8.159 13.670 1.00 84.25 80 LEU A C 1
ATOM 601 O O . LEU A 1 80 ? -11.035 -8.732 13.251 1.00 84.25 80 LEU A O 1
ATOM 605 N N . PHE A 1 81 ? -8.816 -8.702 13.613 1.00 83.12 81 PHE A N 1
ATOM 606 C CA . PHE A 1 81 ? -8.517 -10.015 13.042 1.00 83.12 81 PHE A CA 1
ATOM 607 C C . PHE A 1 81 ? -7.241 -10.584 13.675 1.00 83.12 81 PHE A C 1
ATOM 609 O O . PHE A 1 81 ? -6.262 -9.850 13.829 1.00 83.12 81 PHE A O 1
ATOM 616 N N . ASP A 1 82 ? -7.225 -11.867 14.033 1.00 85.06 82 ASP A N 1
ATOM 617 C CA . ASP A 1 82 ? -6.055 -12.546 14.613 1.00 85.06 82 ASP A CA 1
ATOM 618 C C . ASP A 1 82 ? -6.068 -14.026 14.202 1.00 85.06 82 ASP A C 1
ATOM 620 O O . ASP A 1 82 ? -6.754 -14.842 14.810 1.00 85.06 82 ASP A O 1
ATOM 624 N N . GLU A 1 83 ? -5.326 -14.355 13.145 1.00 80.88 83 GLU A N 1
ATOM 625 C CA . GLU A 1 83 ? -5.185 -15.713 12.601 1.00 80.88 83 GLU A CA 1
ATOM 626 C C . GLU A 1 83 ? -3.692 -16.084 12.515 1.00 80.88 83 GLU A C 1
ATOM 628 O O . GLU A 1 83 ? -2.819 -15.215 12.640 1.00 80.88 83 GLU A O 1
ATOM 633 N N . PRO A 1 84 ? -3.325 -17.363 12.320 1.00 77.88 84 PRO A N 1
ATOM 634 C CA . PRO A 1 84 ? -1.933 -17.747 12.116 1.00 77.88 84 PRO A CA 1
ATOM 635 C C . PRO A 1 84 ? -1.269 -16.929 10.998 1.00 77.88 84 PRO A C 1
ATOM 637 O O . PRO A 1 84 ? -1.741 -16.875 9.868 1.00 77.88 84 PRO A O 1
ATOM 640 N N . GLY A 1 85 ? -0.157 -16.271 11.330 1.00 76.06 85 GLY A N 1
ATOM 641 C CA . GLY A 1 85 ? 0.633 -15.483 10.383 1.00 76.06 85 GLY A CA 1
ATOM 642 C C . GLY A 1 85 ? 0.137 -14.061 10.095 1.00 76.06 85 GLY A C 1
ATOM 643 O O . GLY A 1 85 ? 0.928 -13.276 9.580 1.00 76.06 85 GLY A O 1
ATOM 644 N N . VAL A 1 86 ? -1.087 -13.667 10.472 1.00 79.38 86 VAL A N 1
ATOM 645 C CA . VAL A 1 86 ? -1.628 -12.327 10.165 1.00 79.38 86 VAL A CA 1
ATOM 646 C C . VAL A 1 86 ? -2.463 -11.746 11.308 1.00 79.38 86 VAL A C 1
ATOM 648 O O . VAL A 1 86 ? -3.209 -12.441 11.992 1.00 79.38 86 VAL A O 1
ATOM 651 N N . LYS A 1 87 ? -2.350 -10.433 11.511 1.00 85.12 87 LYS A N 1
ATOM 652 C CA . LYS A 1 87 ? -3.115 -9.685 12.507 1.00 85.12 87 LYS A CA 1
ATOM 653 C C . LYS A 1 87 ? -3.596 -8.357 11.937 1.00 85.12 87 LYS A C 1
ATOM 655 O O . LYS A 1 87 ? -2.833 -7.665 11.262 1.00 85.12 87 LYS A O 1
ATOM 660 N N . ALA A 1 88 ? -4.836 -7.992 12.254 1.00 87.12 88 ALA A N 1
ATOM 661 C CA . ALA A 1 88 ? -5.381 -6.665 12.013 1.00 87.12 88 ALA A CA 1
ATOM 662 C C . ALA A 1 88 ? -5.698 -5.965 13.339 1.00 87.12 88 ALA A C 1
ATOM 664 O O . ALA A 1 88 ? -6.389 -6.516 14.200 1.00 87.12 88 ALA A O 1
ATOM 665 N N . VAL A 1 89 ? -5.196 -4.742 13.493 1.00 87.62 89 VAL A N 1
ATOM 666 C CA . VAL A 1 89 ? -5.366 -3.923 14.696 1.00 87.62 89 VAL A CA 1
ATOM 667 C C . VAL A 1 89 ? -5.819 -2.528 14.299 1.00 87.62 89 VAL A C 1
ATOM 669 O O . VAL A 1 89 ? -5.187 -1.877 13.468 1.00 87.62 89 VAL A O 1
ATOM 672 N N . GLU A 1 90 ? -6.893 -2.064 14.921 1.00 89.75 90 GLU A N 1
ATOM 673 C CA . GLU A 1 90 ? -7.418 -0.714 14.793 1.00 89.75 90 GLU A CA 1
ATOM 674 C C . GLU A 1 90 ? -6.844 0.221 15.862 1.00 89.75 90 GLU A C 1
ATOM 676 O O . GLU A 1 90 ? -6.887 -0.080 17.048 1.00 89.75 90 GLU A O 1
ATOM 681 N N . PHE A 1 91 ? -6.387 1.398 15.444 1.00 89.31 91 PHE A N 1
ATOM 682 C CA . PHE A 1 91 ? -5.859 2.466 16.284 1.00 89.31 91 PHE A CA 1
ATOM 683 C C . PHE A 1 91 ? -6.683 3.747 16.120 1.00 89.31 91 PHE A C 1
ATOM 685 O O . PHE A 1 91 ? -7.202 4.057 15.043 1.00 89.31 91 PHE A O 1
ATOM 692 N N . SER A 1 92 ? -6.738 4.556 17.178 1.00 88.81 92 SER A N 1
ATOM 693 C CA . SER A 1 92 ? -7.297 5.916 17.128 1.00 88.81 92 SER A CA 1
ATOM 694 C C . SER A 1 92 ? -6.357 6.920 16.449 1.00 88.81 92 SER A C 1
ATOM 696 O O . SER A 1 92 ? -6.808 7.920 15.892 1.00 88.81 92 SER A O 1
ATOM 698 N N . GLN A 1 93 ? -5.046 6.657 16.467 1.00 87.06 93 GLN A N 1
ATOM 699 C CA . GLN A 1 93 ? -4.023 7.546 15.924 1.00 87.06 93 GLN A CA 1
ATOM 700 C C . GLN A 1 93 ? -3.242 6.894 14.782 1.00 87.06 93 GLN A C 1
ATOM 702 O O . GLN A 1 93 ? -2.729 5.782 14.900 1.00 87.06 93 GLN A O 1
ATOM 707 N N . ARG A 1 94 ? -3.060 7.651 13.693 1.00 89.06 94 ARG A N 1
ATOM 708 C CA . ARG A 1 94 ? -2.273 7.243 12.518 1.00 89.06 94 ARG A CA 1
ATOM 709 C C . ARG A 1 94 ? -0.848 6.823 12.876 1.00 89.06 94 ARG A C 1
ATOM 711 O O . ARG A 1 94 ? -0.324 5.878 12.295 1.00 89.06 94 ARG A O 1
ATOM 718 N N . ALA A 1 95 ? -0.218 7.548 13.803 1.00 86.44 95 ALA A N 1
ATOM 719 C CA . ALA A 1 95 ? 1.171 7.321 14.188 1.00 86.44 95 ALA A CA 1
ATOM 720 C C . ALA A 1 95 ? 1.383 5.916 14.769 1.00 86.44 95 ALA A C 1
ATOM 722 O O . ALA A 1 95 ? 2.373 5.274 14.430 1.00 86.44 95 ALA A O 1
ATOM 723 N N . HIS A 1 96 ? 0.432 5.408 15.559 1.00 87.38 96 HIS A N 1
ATOM 724 C CA . HIS A 1 96 ? 0.515 4.067 16.139 1.00 87.38 96 HIS A CA 1
ATOM 725 C C . HIS A 1 96 ? 0.437 2.989 15.053 1.00 87.38 96 HIS A C 1
ATOM 727 O O . HIS A 1 96 ? 1.314 2.131 14.969 1.00 87.38 96 HIS A O 1
ATOM 733 N N . ALA A 1 97 ? -0.531 3.094 14.137 1.00 88.56 97 ALA A N 1
ATOM 734 C CA . ALA A 1 97 ? -0.645 2.153 13.024 1.00 88.56 97 ALA A CA 1
ATOM 735 C C . ALA A 1 97 ? 0.617 2.151 12.132 1.00 88.56 97 ALA A C 1
ATOM 737 O O . ALA A 1 97 ? 1.103 1.091 11.736 1.00 88.56 97 ALA A O 1
ATOM 738 N N . LEU A 1 98 ? 1.197 3.329 11.862 1.00 86.88 98 LEU A N 1
ATOM 739 C CA . LEU A 1 98 ? 2.457 3.446 11.118 1.00 86.88 98 LEU A CA 1
ATOM 740 C C . LEU A 1 98 ? 3.657 2.872 11.883 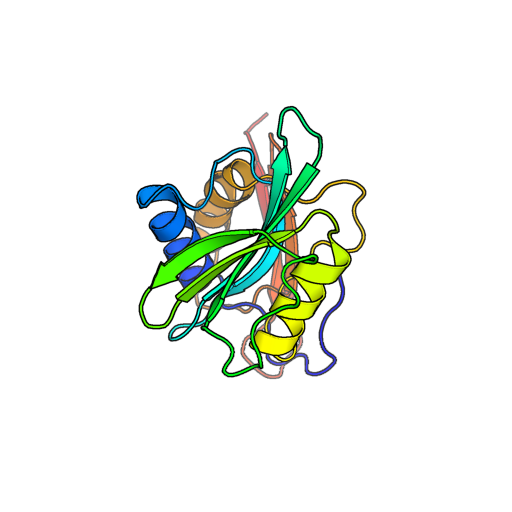1.00 86.88 98 LEU A C 1
ATOM 742 O O . LEU A 1 98 ? 4.514 2.252 11.261 1.00 86.88 98 LEU A O 1
ATOM 746 N N . ALA A 1 99 ? 3.727 3.038 13.206 1.00 84.94 99 ALA A N 1
ATOM 747 C CA . ALA A 1 99 ? 4.792 2.457 14.020 1.00 84.94 99 ALA A CA 1
ATOM 748 C C . ALA A 1 99 ? 4.766 0.921 13.962 1.00 84.94 99 ALA A C 1
ATOM 750 O O . ALA A 1 99 ? 5.806 0.296 13.750 1.00 84.94 99 ALA A O 1
ATOM 751 N N . HIS A 1 100 ? 3.576 0.318 14.054 1.00 84.56 100 HIS A N 1
ATOM 752 C CA . HIS A 1 100 ? 3.388 -1.123 13.868 1.00 84.56 100 HIS A CA 1
ATOM 753 C C . HIS A 1 100 ? 3.844 -1.588 12.484 1.00 84.56 100 HIS A C 1
ATOM 755 O O . HIS A 1 100 ? 4.615 -2.542 12.371 1.00 84.56 100 HIS A O 1
ATOM 761 N N . PHE A 1 101 ? 3.431 -0.870 11.439 1.00 85.06 101 PHE A N 1
ATOM 762 C CA . PHE A 1 101 ? 3.836 -1.162 10.070 1.00 85.06 101 PHE A CA 1
ATOM 763 C C . PHE A 1 101 ? 5.352 -1.078 9.874 1.00 85.06 101 PHE A C 1
ATOM 765 O O . PHE A 1 101 ? 5.963 -2.003 9.343 1.00 85.06 101 PHE A O 1
ATOM 772 N N . LEU A 1 102 ? 5.986 0.007 10.316 1.00 82.56 102 LEU A N 1
ATOM 773 C CA . LEU A 1 102 ? 7.428 0.201 10.158 1.00 82.56 102 LEU A CA 1
ATOM 774 C C . LEU A 1 102 ? 8.225 -0.832 10.950 1.00 82.56 102 LEU A C 1
ATOM 776 O O . LEU A 1 102 ? 9.225 -1.338 10.452 1.00 82.56 102 LEU A O 1
ATOM 780 N N . ARG A 1 103 ? 7.749 -1.210 12.139 1.00 82.19 103 ARG A N 1
ATOM 781 C CA . ARG A 1 103 ? 8.352 -2.286 12.925 1.00 82.19 103 ARG A CA 1
ATOM 782 C C . ARG A 1 103 ? 8.288 -3.632 12.203 1.00 82.19 103 ARG A C 1
ATOM 784 O O . ARG A 1 103 ? 9.281 -4.348 12.189 1.00 82.19 103 ARG A O 1
ATOM 791 N N . ALA A 1 104 ? 7.148 -3.965 11.601 1.00 79.44 104 ALA A N 1
ATOM 792 C CA . ALA A 1 104 ? 6.959 -5.227 10.886 1.00 79.44 104 ALA A CA 1
ATOM 793 C C . ALA A 1 104 ? 7.736 -5.312 9.567 1.00 79.44 104 ALA A C 1
ATOM 795 O O . ALA A 1 104 ? 8.058 -6.398 9.094 1.00 79.44 104 ALA A O 1
ATOM 796 N N . THR A 1 105 ? 8.018 -4.167 8.953 1.00 77.38 105 THR A N 1
ATOM 797 C CA . THR A 1 105 ? 8.579 -4.102 7.599 1.00 77.38 105 THR A CA 1
ATOM 798 C C . THR A 1 105 ? 10.029 -3.640 7.552 1.00 77.38 105 THR A C 1
ATOM 800 O O . THR A 1 105 ? 10.652 -3.722 6.494 1.00 77.38 105 THR A O 1
ATOM 803 N N . ALA A 1 106 ? 10.541 -3.089 8.656 1.00 74.69 106 ALA A N 1
ATOM 804 C CA . ALA A 1 106 ? 11.763 -2.288 8.703 1.00 74.69 106 ALA A CA 1
ATOM 805 C C . ALA A 1 106 ? 11.794 -1.141 7.661 1.00 74.69 106 ALA A C 1
ATOM 807 O O . ALA A 1 106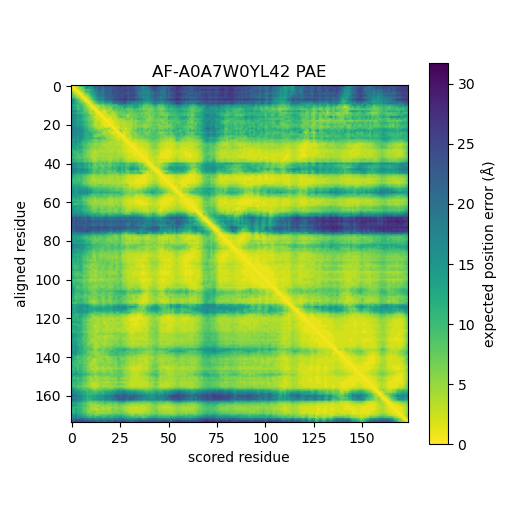 ? 12.856 -0.612 7.348 1.00 74.69 106 ALA A O 1
ATOM 808 N N . GLY A 1 107 ? 10.638 -0.764 7.094 1.00 69.69 107 GLY A N 1
ATOM 809 C CA . GLY A 1 107 ? 10.50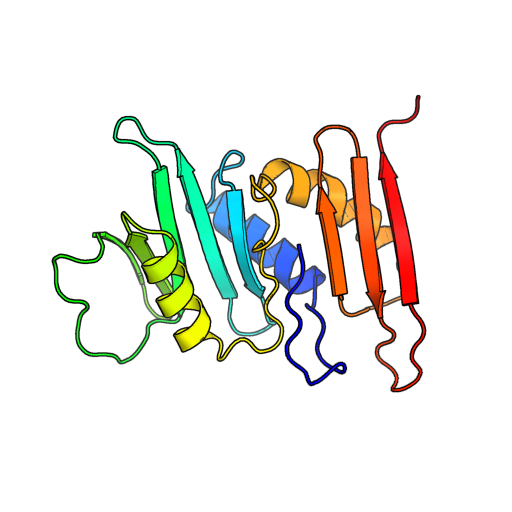4 0.252 6.046 1.00 69.69 107 GLY A CA 1
ATOM 810 C C . GLY A 1 107 ? 10.992 -0.152 4.646 1.00 69.69 107 GLY A C 1
ATOM 811 O O . GLY A 1 107 ? 10.802 0.614 3.703 1.00 69.69 107 GLY A O 1
ATOM 812 N N . ALA A 1 108 ? 11.586 -1.335 4.468 1.00 71.94 108 ALA A N 1
ATOM 813 C CA . ALA A 1 108 ? 12.174 -1.741 3.191 1.00 71.94 108 ALA A CA 1
ATOM 814 C C . ALA A 1 108 ? 11.099 -2.070 2.138 1.00 71.94 108 ALA A C 1
ATOM 816 O O . ALA A 1 108 ? 10.233 -2.911 2.377 1.00 71.94 108 ALA A O 1
ATOM 817 N N . GLY A 1 109 ? 11.152 -1.439 0.960 1.00 69.69 109 GLY A N 1
ATOM 818 C CA . GLY A 1 109 ? 10.178 -1.664 -0.122 1.00 69.69 109 GLY A CA 1
ATOM 819 C C . GLY A 1 109 ? 8.752 -1.196 0.202 1.00 69.69 109 GLY A C 1
ATOM 820 O O . GLY A 1 109 ? 7.792 -1.643 -0.428 1.00 69.69 109 GLY A O 1
ATOM 821 N N . ALA A 1 110 ? 8.597 -0.336 1.213 1.00 75.75 110 ALA A N 1
ATOM 822 C CA . ALA A 1 110 ? 7.312 0.223 1.602 1.00 75.75 110 ALA A CA 1
ATOM 823 C C . ALA A 1 110 ? 6.964 1.480 0.792 1.00 75.75 110 ALA A C 1
ATOM 825 O O . ALA A 1 110 ? 7.791 2.371 0.603 1.00 75.75 110 ALA A O 1
ATOM 826 N N . LEU A 1 111 ? 5.697 1.596 0.399 1.00 78.19 111 LEU A N 1
ATOM 827 C CA . LEU A 1 111 ? 5.107 2.834 -0.100 1.00 78.19 111 LEU A CA 1
ATOM 828 C C . LEU A 1 111 ? 4.373 3.539 1.033 1.00 78.19 111 LEU A C 1
ATOM 830 O O . LEU A 1 111 ? 3.583 2.921 1.745 1.00 78.19 111 LEU A O 1
ATOM 834 N N . LEU A 1 112 ? 4.615 4.842 1.180 1.00 79.44 112 LEU A N 1
ATOM 835 C CA . LEU A 1 112 ? 4.058 5.659 2.256 1.00 79.44 112 LEU A CA 1
ATOM 836 C C . LEU A 1 112 ? 3.375 6.919 1.706 1.00 79.44 112 LEU A C 1
ATOM 838 O O . LEU A 1 112 ? 3.976 7.737 1.001 1.00 79.44 112 LEU A O 1
ATOM 842 N N . ALA A 1 113 ? 2.120 7.141 2.095 1.00 81.25 113 ALA A N 1
ATOM 843 C CA . ALA A 1 113 ? 1.346 8.322 1.729 1.00 81.25 113 ALA A CA 1
ATOM 844 C C . ALA A 1 113 ? 1.510 9.459 2.759 1.00 81.25 113 ALA A C 1
ATOM 846 O O . ALA A 1 113 ? 0.558 9.874 3.415 1.00 81.25 113 ALA A O 1
ATOM 847 N N . LEU A 1 114 ? 2.730 9.971 2.948 1.00 69.31 114 LEU A N 1
ATOM 848 C CA . LEU A 1 114 ? 3.029 10.889 4.065 1.00 69.31 114 LEU A CA 1
ATOM 849 C C . LEU A 1 114 ? 2.790 12.377 3.782 1.00 69.31 114 LEU A C 1
ATOM 851 O O . LEU A 1 114 ? 2.464 13.116 4.703 1.00 69.31 114 LEU A O 1
ATOM 855 N N . LEU A 1 115 ? 2.929 12.812 2.527 1.00 60.44 115 LEU A N 1
ATOM 856 C CA . LEU A 1 115 ? 2.981 14.244 2.180 1.00 60.44 115 LEU A CA 1
ATOM 857 C C . LEU A 1 115 ? 1.642 14.846 1.716 1.00 60.44 115 LEU A C 1
ATOM 859 O O . LEU A 1 115 ? 1.545 16.051 1.511 1.00 60.44 115 LEU A O 1
ATOM 863 N N . GLY A 1 116 ? 0.614 14.023 1.495 1.00 64.06 116 GLY A N 1
ATOM 864 C CA . GLY A 1 116 ? -0.702 14.491 1.054 1.00 64.06 116 GLY A CA 1
ATOM 865 C C . GLY A 1 116 ? -1.639 14.757 2.231 1.00 64.06 116 GLY A C 1
ATOM 866 O O . GLY A 1 116 ? -1.611 14.024 3.215 1.00 64.06 116 GLY A O 1
ATOM 867 N N . ARG A 1 117 ? -2.542 15.745 2.110 1.00 66.19 117 ARG A N 1
ATOM 868 C CA . ARG A 1 117 ? -3.645 15.929 3.084 1.00 66.19 117 ARG A CA 1
ATOM 869 C C . ARG A 1 117 ? -4.598 14.728 3.131 1.00 66.19 117 ARG A C 1
ATOM 871 O O . ARG A 1 117 ? -5.349 14.577 4.092 1.00 66.19 117 ARG A O 1
ATOM 878 N N . ARG A 1 118 ? -4.624 13.936 2.056 1.00 76.12 118 ARG A N 1
ATOM 879 C CA . ARG A 1 118 ? -5.448 12.742 1.879 1.00 76.12 118 ARG A CA 1
ATOM 880 C C . ARG A 1 118 ? -4.608 11.660 1.212 1.00 76.12 118 ARG A C 1
ATOM 882 O O . ARG A 1 118 ? -3.955 11.927 0.204 1.00 76.12 118 ARG A O 1
ATOM 889 N N . ALA A 1 119 ? -4.620 10.471 1.800 1.00 85.25 119 ALA A N 1
ATOM 890 C CA . ALA A 1 119 ? -4.166 9.254 1.144 1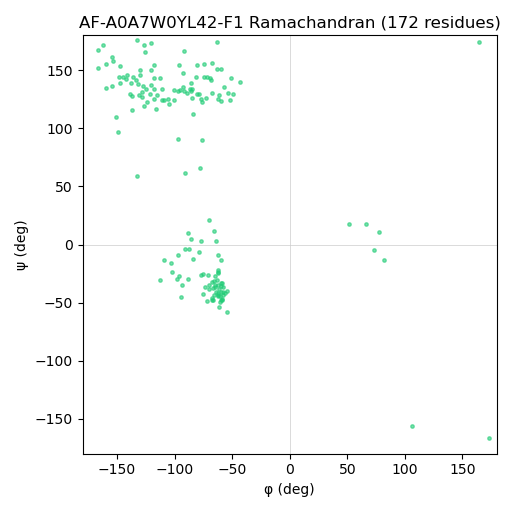.00 85.25 119 ALA A CA 1
ATOM 891 C C . ALA A 1 119 ? -5.119 8.891 -0.015 1.00 85.25 119 ALA A C 1
ATOM 893 O O . ALA A 1 119 ? -6.270 9.335 -0.020 1.00 85.25 119 ALA A O 1
ATOM 894 N N . PRO A 1 120 ? -4.666 8.130 -1.018 1.00 85.81 120 PRO A N 1
ATOM 895 C CA . PRO A 1 120 ? -5.552 7.683 -2.080 1.00 85.81 120 PRO A CA 1
ATOM 896 C C . PRO A 1 120 ? -6.517 6.598 -1.572 1.00 85.81 120 PRO A C 1
ATOM 898 O O . PRO A 1 120 ? -6.152 5.778 -0.729 1.00 85.81 120 PRO A O 1
ATOM 901 N N . GLU A 1 121 ? -7.752 6.608 -2.076 1.00 88.94 121 GLU A N 1
ATOM 902 C CA . GLU A 1 121 ? -8.750 5.570 -1.769 1.00 88.94 121 GLU A CA 1
ATOM 903 C C . GLU A 1 121 ? -8.422 4.267 -2.506 1.00 88.94 121 GLU A C 1
ATOM 905 O O . GLU A 1 121 ? -7.976 4.299 -3.659 1.00 88.94 121 GLU A O 1
ATOM 910 N N . LEU A 1 122 ? -8.688 3.122 -1.873 1.00 86.62 122 LEU A N 1
ATOM 911 C CA . LEU A 1 122 ? -8.372 1.806 -2.432 1.00 86.62 122 LEU A CA 1
ATOM 912 C C . LEU A 1 122 ? -9.062 1.535 -3.769 1.00 86.62 122 LEU A C 1
ATOM 914 O O . LEU A 1 122 ? -8.430 0.966 -4.661 1.00 86.62 122 LEU A O 1
ATOM 918 N N . ARG A 1 123 ? -10.300 2.004 -3.967 1.00 88.25 123 ARG A N 1
ATOM 919 C CA . ARG A 1 123 ? -10.976 1.876 -5.269 1.00 88.25 123 ARG A CA 1
ATOM 920 C C . ARG A 1 123 ? -10.210 2.524 -6.420 1.00 88.25 123 ARG A C 1
ATOM 922 O O . ARG A 1 123 ? -10.194 1.981 -7.518 1.00 88.25 123 ARG A O 1
ATOM 929 N N . HIS A 1 124 ? -9.556 3.663 -6.184 1.00 88.31 124 HIS A N 1
ATOM 930 C CA . HIS A 1 124 ? -8.794 4.352 -7.226 1.00 88.31 124 HIS A CA 1
ATOM 931 C C . HIS A 1 124 ? -7.493 3.611 -7.530 1.00 88.31 124 HIS A C 1
ATOM 933 O O . HIS A 1 124 ? -7.100 3.524 -8.690 1.00 88.31 124 HIS A O 1
ATOM 939 N N . LEU A 1 125 ? -6.853 3.030 -6.511 1.00 86.00 125 LEU A N 1
ATOM 940 C CA . LEU A 1 125 ? -5.682 2.176 -6.706 1.00 86.00 125 LEU A CA 1
ATOM 941 C C . LEU A 1 125 ? -6.038 0.955 -7.553 1.00 86.00 125 LEU A C 1
ATOM 943 O O . LEU A 1 125 ? -5.412 0.737 -8.585 1.00 86.00 125 LEU A O 1
ATOM 947 N N . ARG A 1 126 ? -7.071 0.203 -7.151 1.00 84.75 126 ARG A N 1
ATOM 948 C CA . ARG A 1 126 ? -7.532 -1.000 -7.865 1.00 84.75 126 ARG A CA 1
ATOM 949 C C . ARG A 1 126 ? -7.925 -0.682 -9.306 1.00 84.75 126 ARG A C 1
ATOM 951 O O . ARG A 1 126 ? -7.528 -1.394 -10.220 1.00 84.75 126 ARG A O 1
ATOM 958 N N . ARG A 1 127 ? -8.652 0.421 -9.513 1.00 88.19 127 ARG A N 1
ATOM 959 C CA . ARG A 1 127 ? -9.096 0.856 -10.842 1.00 88.19 127 ARG A CA 1
ATOM 960 C C . ARG A 1 127 ? -7.937 1.138 -11.796 1.00 88.19 127 ARG A C 1
ATOM 962 O O . ARG A 1 127 ? -8.026 0.773 -12.962 1.00 88.19 127 ARG A O 1
ATOM 969 N N . TRP A 1 128 ? -6.899 1.834 -11.331 1.00 89.38 128 TRP A N 1
ATOM 970 C CA . TRP A 1 128 ? -5.887 2.396 -12.228 1.00 89.38 128 TRP A CA 1
ATOM 971 C C . TRP A 1 128 ? -4.574 1.618 -12.285 1.00 89.38 128 TRP A C 1
ATOM 973 O O . TRP A 1 128 ? -3.875 1.711 -13.290 1.00 89.38 128 TRP A O 1
ATOM 983 N N . LEU A 1 129 ? -4.231 0.835 -11.257 1.00 85.69 129 LEU A N 1
ATOM 984 C CA . LEU A 1 129 ? -2.983 0.066 -11.261 1.00 85.69 129 LEU A CA 1
ATOM 985 C C . LEU A 1 129 ? -2.954 -0.994 -12.363 1.00 85.69 129 LEU A C 1
ATOM 987 O O . LEU A 1 129 ? -1.927 -1.126 -13.015 1.00 85.69 129 LEU A O 1
ATOM 991 N N . GLY A 1 130 ? -4.061 -1.703 -12.605 1.00 86.19 130 GLY A N 1
ATOM 992 C CA . GLY A 1 130 ? -4.137 -2.720 -13.661 1.00 86.19 130 GLY A CA 1
ATOM 993 C C . GLY A 1 130 ? -3.729 -2.178 -15.040 1.00 86.19 130 GLY A C 1
ATOM 994 O O . GLY A 1 130 ? -2.748 -2.667 -15.599 1.00 86.19 130 GLY A O 1
ATOM 995 N N . PRO A 1 131 ? -4.404 -1.134 -15.561 1.00 91.06 131 PRO A N 1
ATOM 996 C CA . PRO A 1 131 ? -4.023 -0.488 -16.819 1.00 91.06 131 PRO A CA 1
ATOM 997 C C . PRO A 1 131 ? -2.578 0.028 -16.842 1.00 91.06 131 PRO A C 1
ATOM 999 O O . PRO A 1 131 ? -1.873 -0.177 -17.820 1.00 91.06 131 PRO A O 1
ATOM 1002 N N . ILE A 1 132 ? -2.097 0.644 -15.755 1.00 89.44 132 ILE A N 1
ATOM 1003 C CA . ILE A 1 132 ? -0.712 1.142 -15.675 1.00 89.44 132 ILE A CA 1
ATOM 1004 C C . ILE A 1 132 ? 0.308 -0.001 -15.796 1.00 89.44 132 ILE A C 1
ATOM 1006 O O . ILE A 1 132 ? 1.335 0.164 -16.448 1.00 89.44 132 ILE A O 1
ATOM 1010 N N . ILE A 1 133 ? 0.054 -1.143 -15.151 1.00 86.12 133 ILE A N 1
ATOM 1011 C CA . ILE A 1 133 ? 0.959 -2.302 -15.178 1.00 86.12 133 ILE A CA 1
ATOM 1012 C C . ILE A 1 133 ? 0.969 -2.954 -16.563 1.00 86.12 133 ILE A C 1
ATOM 1014 O O . ILE A 1 133 ? 2.022 -3.399 -17.005 1.00 86.12 133 ILE A O 1
ATOM 1018 N N . GLN A 1 134 ? -0.165 -2.977 -17.269 1.00 89.69 134 GLN A N 1
ATOM 1019 C CA . GLN A 1 134 ? -0.257 -3.532 -18.626 1.00 89.69 134 GLN A CA 1
ATOM 1020 C C . GLN A 1 134 ? 0.611 -2.784 -19.650 1.00 89.69 134 GLN A C 1
ATOM 1022 O O . GLN A 1 134 ? 1.025 -3.379 -20.639 1.00 89.69 134 GLN A O 1
ATOM 1027 N N . GLU A 1 135 ? 0.932 -1.514 -19.393 1.00 91.00 135 GLU A N 1
ATOM 1028 C CA . GLU A 1 135 ? 1.842 -0.709 -20.217 1.00 91.00 135 GLU A CA 1
ATOM 1029 C C . GLU A 1 135 ? 3.332 -1.019 -19.963 1.00 91.00 135 GLU A C 1
ATOM 1031 O O . GLU A 1 135 ? 4.206 -0.476 -20.643 1.00 91.00 135 GLU A O 1
ATOM 1036 N N . LEU A 1 136 ? 3.667 -1.846 -18.967 1.00 86.62 136 LEU A N 1
ATOM 1037 C CA . LEU A 1 136 ? 5.048 -2.228 -18.676 1.00 86.62 136 LEU A CA 1
ATOM 1038 C C . LEU A 1 136 ? 5.490 -3.413 -19.542 1.00 86.62 136 LEU A C 1
ATOM 1040 O O . LEU A 1 136 ? 4.841 -4.451 -19.584 1.00 86.62 136 LEU A O 1
ATOM 1044 N N . ASP A 1 137 ? 6.685 -3.306 -20.126 1.00 85.56 137 ASP A N 1
ATOM 1045 C CA . ASP A 1 137 ? 7.301 -4.397 -20.905 1.00 85.56 137 ASP A CA 1
ATOM 1046 C C . ASP A 1 137 ? 7.913 -5.508 -20.020 1.00 85.56 137 ASP A C 1
ATOM 1048 O O . ASP A 1 137 ? 8.574 -6.422 -20.512 1.00 85.56 137 ASP A O 1
ATOM 1052 N N . GLY A 1 138 ? 7.760 -5.402 -18.698 1.00 82.31 138 GLY A N 1
ATOM 1053 C CA . GLY A 1 138 ? 8.287 -6.338 -17.710 1.00 82.31 138 GLY A CA 1
ATOM 1054 C C . GLY A 1 138 ? 8.278 -5.763 -16.287 1.00 82.31 138 GLY A C 1
ATOM 1055 O O . GLY A 1 138 ? 7.987 -4.575 -16.108 1.00 82.31 138 GLY A O 1
ATOM 1056 N N . PRO A 1 139 ? 8.625 -6.574 -15.271 1.00 77.56 139 PRO A N 1
ATOM 1057 C CA . PRO A 1 139 ? 8.581 -6.159 -13.872 1.00 77.56 139 PRO A CA 1
ATOM 1058 C C . PRO A 1 139 ? 9.491 -4.957 -13.608 1.00 77.56 139 PRO A C 1
ATOM 1060 O O . PRO A 1 139 ? 10.697 -5.004 -13.860 1.00 77.56 139 PRO A O 1
ATOM 1063 N N . ARG A 1 140 ? 8.919 -3.875 -13.072 1.00 81.81 140 ARG A N 1
ATOM 1064 C CA . ARG A 1 140 ? 9.664 -2.674 -12.677 1.00 81.81 140 ARG A CA 1
ATOM 1065 C C . ARG A 1 140 ? 9.273 -2.213 -11.274 1.00 81.81 140 ARG A C 1
ATOM 1067 O O . ARG A 1 140 ? 8.080 -2.185 -10.964 1.00 81.81 140 ARG A O 1
ATOM 1074 N N . PRO A 1 141 ? 10.233 -1.807 -10.428 1.00 79.25 141 PRO A N 1
ATOM 1075 C CA . PRO A 1 141 ? 9.912 -1.303 -9.102 1.00 79.25 141 PRO A CA 1
ATOM 1076 C C . PRO A 1 141 ? 9.165 0.038 -9.176 1.00 79.25 141 PRO A C 1
ATOM 1078 O O . PRO A 1 141 ? 9.603 0.976 -9.846 1.00 79.25 141 PRO A O 1
ATOM 1081 N N . LEU A 1 142 ? 8.040 0.151 -8.464 1.00 81.12 142 LEU A N 1
ATOM 1082 C CA . LEU A 1 142 ? 7.315 1.418 -8.335 1.00 81.12 142 LEU A CA 1
ATOM 1083 C C . LEU A 1 142 ? 8.028 2.338 -7.343 1.00 81.12 142 LEU A C 1
ATOM 1085 O O . LEU A 1 142 ? 8.243 1.969 -6.186 1.00 81.12 142 LEU A O 1
ATOM 1089 N N . VAL A 1 143 ? 8.341 3.552 -7.798 1.00 80.12 143 VAL A N 1
ATOM 1090 C CA . VAL A 1 143 ? 9.026 4.598 -7.024 1.00 80.12 143 VAL A CA 1
ATOM 1091 C C . VAL A 1 143 ? 8.016 5.546 -6.384 1.00 80.12 143 VAL A C 1
ATOM 1093 O O . VAL A 1 143 ? 8.140 5.918 -5.217 1.00 80.12 143 VAL A O 1
ATOM 1096 N N . ALA A 1 144 ? 7.016 5.971 -7.157 1.00 81.81 144 ALA A N 1
ATOM 1097 C CA . ALA A 1 144 ? 5.984 6.893 -6.705 1.00 81.81 144 ALA A CA 1
ATOM 1098 C C . ALA A 1 144 ? 4.742 6.801 -7.590 1.00 81.81 144 ALA A C 1
ATOM 1100 O O . ALA A 1 144 ? 4.835 6.483 -8.770 1.00 81.81 144 ALA A O 1
ATOM 1101 N N . GLY A 1 145 ? 3.589 7.165 -7.036 1.00 84.31 145 GLY A N 1
ATOM 1102 C CA . GLY A 1 145 ? 2.361 7.293 -7.807 1.00 84.31 145 GLY A CA 1
ATOM 1103 C C . GLY A 1 145 ? 1.375 8.266 -7.180 1.00 84.31 145 GLY A C 1
ATOM 1104 O O . GLY A 1 145 ? 1.465 8.612 -5.994 1.00 84.31 145 GLY A O 1
ATOM 1105 N N . TRP A 1 146 ? 0.433 8.716 -7.995 1.00 87.12 146 TRP A N 1
ATOM 1106 C CA . TRP A 1 146 ? -0.730 9.488 -7.589 1.00 87.12 146 TRP A CA 1
ATOM 1107 C C . TRP A 1 146 ? -1.983 8.859 -8.197 1.00 87.12 146 TRP A C 1
ATOM 1109 O O . TRP A 1 146 ? -1.944 8.317 -9.298 1.00 87.12 146 TRP A O 1
ATOM 1119 N N . PHE A 1 147 ? -3.092 8.922 -7.461 1.00 87.62 147 PHE A N 1
ATOM 1120 C CA . PHE A 1 147 ? -4.349 8.282 -7.840 1.00 87.62 147 PHE A CA 1
ATOM 1121 C C . PHE A 1 147 ? -5.505 9.236 -7.563 1.00 87.62 147 PHE A C 1
ATOM 1123 O O . PHE A 1 147 ? -5.629 9.754 -6.449 1.00 87.62 147 PHE A O 1
ATOM 1130 N N . ALA A 1 148 ? -6.344 9.456 -8.569 1.00 87.44 148 ALA A N 1
ATOM 1131 C CA . ALA A 1 148 ? -7.531 10.294 -8.502 1.00 87.44 148 ALA A CA 1
ATOM 1132 C C . ALA A 1 148 ? -8.748 9.575 -9.109 1.00 87.44 148 ALA A C 1
ATOM 1134 O O . ALA A 1 148 ? -8.653 8.473 -9.651 1.00 87.44 148 ALA A O 1
ATOM 1135 N N . ALA A 1 149 ? -9.916 10.212 -9.022 1.00 89.88 149 ALA A N 1
ATOM 1136 C CA . ALA A 1 149 ? -11.161 9.650 -9.545 1.00 89.88 149 ALA A CA 1
ATOM 1137 C C . ALA A 1 149 ? -11.161 9.495 -11.076 1.00 89.88 149 ALA A C 1
ATOM 1139 O O . ALA A 1 149 ? -11.734 8.538 -11.599 1.00 89.88 149 ALA A O 1
ATOM 1140 N N . SER A 1 150 ? -10.516 10.423 -11.784 1.00 93.00 150 SER A N 1
ATOM 1141 C CA . SER A 1 150 ? -10.521 10.516 -13.249 1.00 93.00 150 SER A CA 1
ATOM 1142 C C . SER A 1 150 ? -9.241 10.016 -13.917 1.00 93.00 150 SER A C 1
ATOM 1144 O O . SER A 1 150 ? -9.249 9.810 -15.126 1.00 93.00 150 SER A O 1
ATOM 1146 N N . SER A 1 151 ? -8.153 9.862 -13.163 1.00 92.94 151 SER A N 1
ATOM 1147 C CA . SER A 1 151 ? -6.832 9.527 -13.700 1.00 92.94 151 SER A CA 1
ATOM 1148 C C . SER A 1 151 ? -5.857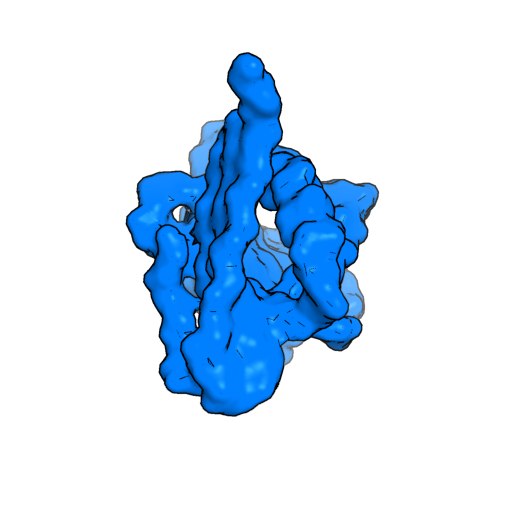 9.101 -12.604 1.00 92.94 151 SER A C 1
ATOM 1150 O O . SER A 1 151 ? -6.120 9.269 -11.407 1.00 92.94 151 SER A O 1
ATOM 1152 N N . ALA A 1 152 ? -4.726 8.539 -13.016 1.00 91.69 152 ALA A N 1
ATOM 1153 C CA . ALA A 1 152 ? -3.609 8.195 -12.151 1.00 91.69 152 ALA A CA 1
ATOM 1154 C C . ALA A 1 152 ? -2.298 8.194 -12.939 1.00 91.69 152 ALA A C 1
ATOM 1156 O O . ALA A 1 152 ? -2.293 7.982 -14.150 1.00 91.69 152 ALA A O 1
ATOM 1157 N N . GLY A 1 153 ? -1.183 8.348 -12.229 1.00 90.56 153 GLY A N 1
ATOM 1158 C CA . GLY A 1 153 ? 0.146 8.257 -12.820 1.00 90.56 153 GLY A CA 1
ATOM 1159 C C . GLY A 1 153 ? 1.156 7.631 -11.871 1.00 90.56 153 GLY A C 1
ATOM 1160 O O . GLY A 1 153 ? 1.104 7.848 -10.658 1.00 90.56 153 GLY A O 1
ATOM 1161 N N . CYS A 1 154 ? 2.078 6.846 -12.423 1.00 90.25 154 CYS A N 1
ATOM 1162 C CA . CYS A 1 154 ? 3.107 6.119 -11.684 1.00 90.25 154 CYS A CA 1
ATOM 1163 C C . CYS A 1 154 ? 4.485 6.289 -12.329 1.00 90.25 154 CYS A C 1
ATOM 1165 O O . CYS A 1 154 ? 4.623 6.299 -13.550 1.00 90.25 154 CYS A O 1
ATOM 1167 N N . VAL A 1 155 ? 5.512 6.404 -11.487 1.00 88.19 155 VAL A N 1
ATOM 1168 C CA . VAL A 1 155 ? 6.926 6.440 -11.868 1.00 88.19 155 VAL A CA 1
ATOM 1169 C C . VAL A 1 155 ? 7.578 5.134 -11.438 1.00 88.19 155 VAL A C 1
ATOM 1171 O O . VAL A 1 155 ? 7.576 4.799 -10.252 1.00 88.19 155 VAL A O 1
ATOM 1174 N N . PHE A 1 156 ? 8.186 4.440 -12.391 1.00 85.88 156 PHE A N 1
ATOM 1175 C CA . PHE A 1 156 ? 8.898 3.184 -12.192 1.00 85.88 156 PHE A CA 1
ATOM 1176 C C . PHE A 1 156 ? 10.392 3.374 -12.442 1.00 85.88 156 PHE A C 1
ATOM 1178 O O . PHE A 1 156 ? 10.768 4.122 -13.347 1.00 85.88 156 PHE A O 1
ATOM 1185 N N . SER A 1 157 ? 11.237 2.698 -11.670 1.00 84.19 157 SER A N 1
ATOM 1186 C CA . SER A 1 157 ? 12.680 2.635 -11.924 1.00 84.19 157 SER A CA 1
ATOM 1187 C C . SER A 1 157 ? 13.030 1.426 -12.794 1.00 84.19 157 SER A C 1
ATOM 1189 O O . SER A 1 157 ? 12.218 0.520 -12.999 1.00 84.19 157 SER A O 1
ATOM 1191 N N . SER A 1 158 ? 14.249 1.398 -13.324 1.00 79.56 158 SER A N 1
ATOM 1192 C CA . SER A 1 158 ? 14.843 0.159 -13.823 1.00 79.56 158 SER A CA 1
ATOM 1193 C C . SER A 1 158 ? 15.033 -0.848 -12.686 1.00 79.56 158 SER A C 1
ATOM 1195 O O . SER A 1 158 ? 15.223 -0.456 -11.532 1.00 79.56 158 SER A O 1
ATOM 1197 N N . ALA A 1 159 ? 14.990 -2.138 -13.018 1.00 68.56 159 ALA A N 1
ATOM 1198 C CA . ALA A 1 159 ? 15.489 -3.193 -12.135 1.00 68.56 159 ALA A CA 1
ATOM 1199 C C . ALA A 1 159 ? 17.029 -3.266 -12.167 1.00 68.56 159 ALA A C 1
ATOM 1201 O O . ALA A 1 159 ? 17.658 -3.675 -11.192 1.00 68.56 159 ALA A O 1
ATOM 1202 N N . ASP A 1 160 ? 17.632 -2.831 -13.276 1.00 66.19 160 ASP A N 1
ATOM 1203 C CA . ASP A 1 160 ? 19.079 -2.762 -13.443 1.00 66.19 160 ASP A CA 1
ATOM 1204 C C . ASP A 1 160 ? 19.645 -1.507 -12.768 1.00 66.19 160 ASP A C 1
ATOM 1206 O O . ASP A 1 160 ? 18.967 -0.488 -12.653 1.00 66.19 160 ASP A O 1
ATOM 1210 N N . ARG A 1 161 ? 20.922 -1.538 -12.365 1.00 57.44 161 ARG A N 1
ATOM 1211 C CA . ARG A 1 161 ? 21.612 -0.417 -11.685 1.00 57.44 161 ARG A CA 1
ATOM 1212 C C . ARG A 1 161 ? 21.758 0.860 -12.533 1.00 57.44 161 ARG A C 1
ATOM 1214 O O . ARG A 1 161 ? 22.388 1.816 -12.083 1.00 57.44 161 ARG A O 1
ATOM 1221 N N . GLU A 1 162 ? 21.213 0.887 -13.746 1.00 65.38 162 GLU A N 1
ATOM 1222 C CA . GLU A 1 162 ? 21.132 2.096 -14.557 1.00 65.38 162 GLU A CA 1
ATOM 1223 C C . GLU A 1 162 ? 19.885 2.911 -14.179 1.00 65.38 162 GLU A C 1
ATOM 1225 O O . GLU A 1 162 ? 18.769 2.385 -14.226 1.00 65.38 162 GLU A O 1
ATOM 1230 N N . PRO A 1 163 ? 20.033 4.204 -13.835 1.00 65.12 163 PRO A N 1
ATOM 1231 C CA . PRO A 1 163 ? 18.945 5.042 -13.340 1.00 65.12 163 PRO A CA 1
ATOM 1232 C C . PRO A 1 163 ? 18.034 5.507 -14.484 1.00 65.12 163 PRO A C 1
ATOM 1234 O O . PRO A 1 163 ? 17.961 6.693 -14.807 1.00 65.12 163 PRO A O 1
ATOM 1237 N N . THR A 1 164 ? 17.333 4.569 -15.118 1.00 80.69 164 THR A N 1
ATOM 1238 C CA . THR A 1 164 ? 16.256 4.881 -16.058 1.00 80.69 164 THR A CA 1
ATOM 1239 C C . THR A 1 164 ? 14.922 4.895 -15.323 1.00 80.69 164 THR A C 1
ATOM 1241 O O . THR A 1 164 ? 14.634 4.025 -14.498 1.00 80.69 164 THR A O 1
ATOM 1244 N N . TYR A 1 165 ? 14.106 5.905 -15.618 1.00 85.69 165 TYR A N 1
ATOM 1245 C CA . TYR A 1 165 ? 12.774 6.066 -15.046 1.00 85.69 165 TYR A CA 1
ATOM 1246 C C . TYR A 1 165 ? 11.735 6.074 -16.159 1.00 85.69 165 TYR A C 1
ATOM 1248 O O . TYR A 1 165 ? 11.927 6.724 -17.187 1.00 85.69 165 TYR A O 1
ATOM 1256 N N . ARG A 1 166 ? 10.619 5.382 -15.937 1.00 88.44 166 ARG A N 1
ATOM 1257 C CA . ARG A 1 166 ? 9.464 5.384 -16.837 1.00 88.44 166 ARG A CA 1
ATOM 1258 C C . ARG A 1 166 ? 8.258 5.944 -16.101 1.00 88.44 166 ARG A C 1
ATOM 1260 O O . ARG A 1 166 ? 7.904 5.449 -15.034 1.00 88.44 166 ARG A O 1
ATOM 1267 N N . TYR A 1 167 ? 7.642 6.970 -16.676 1.00 91.06 167 TYR A N 1
ATOM 1268 C CA . TYR A 1 167 ? 6.367 7.504 -16.213 1.00 91.06 167 TYR A CA 1
ATOM 1269 C C . TYR A 1 167 ? 5.241 6.979 -17.101 1.00 91.06 167 TYR A C 1
ATOM 1271 O O . TYR A 1 167 ? 5.373 6.994 -18.323 1.00 91.06 167 TYR A O 1
ATOM 1279 N N . ILE A 1 168 ? 4.162 6.510 -16.480 1.00 93.06 168 ILE A N 1
ATOM 1280 C CA . ILE A 1 168 ? 2.946 6.050 -17.156 1.00 93.06 168 ILE A CA 1
ATOM 1281 C C . ILE A 1 168 ? 1.768 6.769 -16.511 1.00 93.06 168 ILE A C 1
ATOM 1283 O O . ILE A 1 168 ? 1.654 6.791 -15.283 1.00 93.06 168 ILE A O 1
ATOM 1287 N N . GLU A 1 169 ? 0.900 7.340 -17.340 1.00 94.69 169 GLU A N 1
ATOM 1288 C CA . GLU A 1 169 ? -0.318 8.028 -16.927 1.00 94.69 169 GLU A CA 1
ATOM 1289 C C . GLU A 1 169 ? -1.511 7.464 -17.692 1.00 94.69 169 GLU A C 1
ATOM 1291 O O . GLU A 1 169 ? -1.437 7.244 -18.899 1.00 94.69 169 GLU A O 1
ATOM 1296 N N . VAL A 1 170 ? -2.605 7.233 -16.972 1.00 94.25 170 VAL A N 1
ATOM 1297 C CA . VAL A 1 170 ? -3.875 6.749 -17.515 1.00 94.25 170 VAL A CA 1
ATOM 1298 C C . VAL A 1 170 ? -5.005 7.639 -17.012 1.00 94.25 170 VAL A C 1
ATOM 1300 O O . VAL A 1 170 ? -4.952 8.179 -15.902 1.00 94.25 170 VAL A O 1
ATOM 1303 N N . GLY A 1 171 ? -6.058 7.779 -17.806 1.00 92.69 171 GLY A N 1
ATOM 1304 C CA . GLY A 1 171 ? -7.218 8.574 -17.435 1.00 92.69 171 GLY A CA 1
ATOM 1305 C C . GLY A 1 171 ? -8.431 8.247 -18.282 1.00 92.69 171 GLY A C 1
ATOM 1306 O O . GLY A 1 171 ? -8.353 7.495 -19.249 1.00 92.69 171 GLY A O 1
ATOM 1307 N N . LEU A 1 172 ? -9.569 8.805 -17.886 1.00 88.69 172 LEU A N 1
ATOM 1308 C CA . LEU A 1 172 ? -10.743 8.844 -18.747 1.00 88.69 172 LEU A CA 1
ATOM 1309 C C . LEU A 1 172 ? -10.404 9.641 -20.014 1.00 88.69 172 LEU A C 1
ATOM 1311 O O . LEU A 1 172 ? -9.899 10.760 -19.908 1.00 88.69 172 LEU A O 1
ATOM 1315 N N . GLU A 1 173 ? -10.676 9.071 -21.188 1.00 73.25 173 GLU A N 1
ATOM 1316 C CA . GLU A 1 173 ? -10.635 9.827 -22.442 1.00 73.25 173 GLU A CA 1
ATOM 1317 C C . GLU A 1 173 ? -11.604 11.014 -22.337 1.00 73.25 173 GLU A C 1
ATOM 1319 O O . GLU A 1 173 ? -12.702 10.885 -21.786 1.00 73.25 173 GLU A O 1
ATOM 1324 N N . SER A 1 174 ? -11.140 12.186 -22.776 1.00 49.75 174 SER A N 1
ATOM 1325 C CA . SER A 1 174 ? -11.908 13.438 -22.753 1.00 49.75 174 SER A CA 1
ATOM 1326 C C . SER A 1 174 ? -12.857 13.539 -23.937 1.00 49.75 174 SER A C 1
ATOM 1328 O O . SER A 1 174 ? -12.435 13.148 -25.047 1.00 49.75 174 SER A O 1
#

Secondary structure (DSSP, 8-state):
-----S-TT--B-HHHHHHHHHHHHHTTSS-TT-EEEEEEE-SS-EEEEEEEEETTEEEEEEEEPPP-SSP--TTTEEEEEEETTEEEEEESSHHHHHHHHHHHHTTTT-EE--SSSSPPBHHHHHHHHHHHHHT-SS---EEEEEE-SSEEEEEEE-SSSS--EEEEEEE---